Protein AF-A0A938EUT4-F1 (afdb_monomer)

Solvent-accessible surface 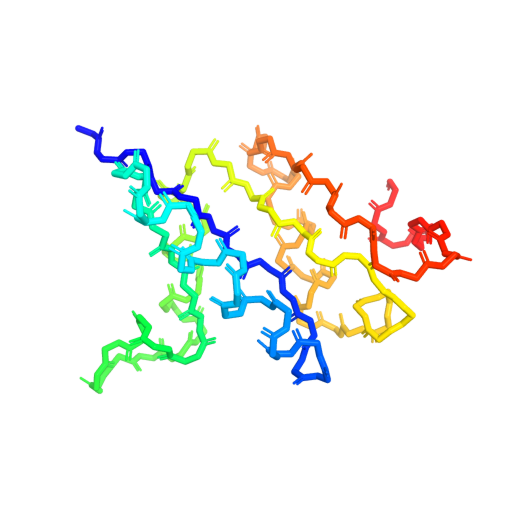area (backbone atoms only — not comparable to full-atom values): 5843 Å² total; per-residue (Å²): 134,77,64,27,33,28,54,43,54,24,84,92,46,44,71,58,53,52,51,51,44,54,56,39,43,76,70,76,37,50,66,45,40,84,70,80,69,55,58,92,92,57,59,69,71,56,49,53,50,54,47,57,73,63,27,63,31,36,39,32,47,36,31,74,60,23,64,71,28,70,64,40,41,51,51,50,52,46,32,56,74,70,68,37,51,73,46,77,47,71,80,43,103,63,77,79,35,84,78,73,105

Sequence (101 aa):
MTHQVFICYSTQDKAVAEEVCATLEKRHIECWIAPRDVLPGMEWAESIVDALDGCSVLVLVLSSSSNTSPQVIREVGRAASNGTPIIPLRIDDVSLSKSMD

Structure (mmCIF, N/CA/C/O backbone):
data_AF-A0A938EUT4-F1
#
_entry.id   AF-A0A938EUT4-F1
#
loop_
_atom_site.group_PDB
_atom_site.id
_atom_site.type_symbol
_atom_site.label_atom_id
_atom_site.label_alt_id
_atom_site.label_comp_id
_atom_site.label_asym_id
_atom_site.label_entity_id
_atom_site.label_seq_id
_atom_site.pdbx_PDB_ins_code
_atom_site.Cartn_x
_atom_site.Cartn_y
_atom_site.Cartn_z
_atom_site.occupancy
_atom_site.B_iso_or_equiv
_atom_site.auth_seq_id
_atom_site.auth_comp_id
_atom_site.auth_asym_id
_atom_site.auth_atom_id
_atom_site.pdbx_PDB_model_num
ATOM 1 N N . MET A 1 1 ? -14.310 10.155 9.649 1.00 41.25 1 MET A N 1
ATOM 2 C CA . MET A 1 1 ? -12.946 9.649 9.413 1.00 41.25 1 MET A CA 1
ATOM 3 C C . MET A 1 1 ? -13.123 8.354 8.652 1.00 41.25 1 MET A C 1
ATOM 5 O O . MET A 1 1 ? -13.519 7.351 9.238 1.00 41.25 1 MET A O 1
ATOM 9 N N . THR A 1 2 ? -13.046 8.433 7.332 1.00 51.22 2 THR A N 1
ATOM 10 C CA . THR A 1 2 ? -13.127 7.271 6.453 1.00 51.22 2 THR A CA 1
ATOM 11 C C . THR A 1 2 ? -11.829 6.490 6.613 1.00 51.22 2 THR A C 1
ATOM 13 O O . THR A 1 2 ? -10.744 7.033 6.433 1.00 51.22 2 THR A O 1
ATOM 16 N N . HIS A 1 3 ? -11.933 5.250 7.086 1.00 58.94 3 HIS A N 1
ATOM 17 C CA . HIS A 1 3 ? -10.772 4.400 7.325 1.00 58.94 3 HIS A CA 1
ATOM 18 C C . HIS A 1 3 ? -10.293 3.880 5.969 1.00 58.94 3 HIS A C 1
ATOM 20 O O . HIS A 1 3 ? -10.788 2.856 5.502 1.00 58.94 3 HIS A O 1
ATOM 26 N N . GLN A 1 4 ? -9.391 4.615 5.316 1.00 86.19 4 GLN A N 1
ATOM 27 C CA . GLN A 1 4 ? -8.822 4.183 4.042 1.00 86.19 4 GLN A CA 1
ATOM 28 C C . GLN A 1 4 ? -7.674 3.200 4.265 1.00 86.19 4 GLN A C 1
ATOM 30 O O . GLN A 1 4 ? -6.778 3.437 5.080 1.00 86.19 4 GLN A O 1
ATOM 35 N N . VAL A 1 5 ? -7.721 2.096 3.524 1.00 95.81 5 VAL A N 1
ATOM 36 C CA . VAL A 1 5 ? -6.632 1.130 3.378 1.00 95.81 5 VAL A CA 1
ATOM 37 C C . VAL A 1 5 ? -5.739 1.584 2.231 1.00 95.81 5 VAL A C 1
ATOM 39 O O . VAL A 1 5 ? -6.206 1.685 1.099 1.00 95.81 5 VAL A O 1
ATOM 42 N N . PHE A 1 6 ? -4.455 1.812 2.490 1.00 96.75 6 PHE A N 1
ATOM 43 C CA . PHE A 1 6 ? -3.482 2.054 1.427 1.00 96.75 6 PHE A CA 1
ATOM 44 C C . PHE A 1 6 ? -2.956 0.719 0.895 1.00 96.75 6 PHE A C 1
ATOM 46 O O . PHE A 1 6 ? -2.422 -0.081 1.666 1.00 96.75 6 PHE A O 1
ATOM 53 N N . ILE A 1 7 ? -3.080 0.464 -0.408 1.00 97.31 7 ILE A N 1
ATOM 54 C CA . ILE A 1 7 ? -2.568 -0.762 -1.035 1.00 97.31 7 ILE A CA 1
ATOM 55 C C . ILE A 1 7 ? -1.201 -0.472 -1.656 1.00 97.31 7 ILE A C 1
ATOM 57 O O . ILE A 1 7 ? -1.096 0.165 -2.703 1.00 97.31 7 ILE A O 1
ATOM 61 N N . CYS A 1 8 ? -0.152 -0.968 -1.004 1.00 96.88 8 CYS A N 1
ATOM 62 C CA . CYS A 1 8 ? 1.238 -0.846 -1.428 1.00 96.88 8 CYS A CA 1
ATOM 63 C C . CYS A 1 8 ? 1.668 -2.117 -2.169 1.00 96.88 8 CYS A C 1
ATOM 65 O O . CYS A 1 8 ? 1.600 -3.219 -1.621 1.00 96.88 8 CYS A O 1
ATOM 67 N N . TYR A 1 9 ? 2.098 -1.982 -3.422 1.00 97.06 9 TYR A N 1
ATOM 68 C CA . TYR A 1 9 ? 2.426 -3.119 -4.281 1.00 97.06 9 TYR A CA 1
ATOM 69 C C . TYR A 1 9 ? 3.479 -2.746 -5.334 1.00 97.06 9 TYR A C 1
ATOM 71 O O . TYR A 1 9 ? 3.671 -1.575 -5.663 1.00 97.06 9 TYR A O 1
ATOM 79 N N . SER A 1 10 ? 4.182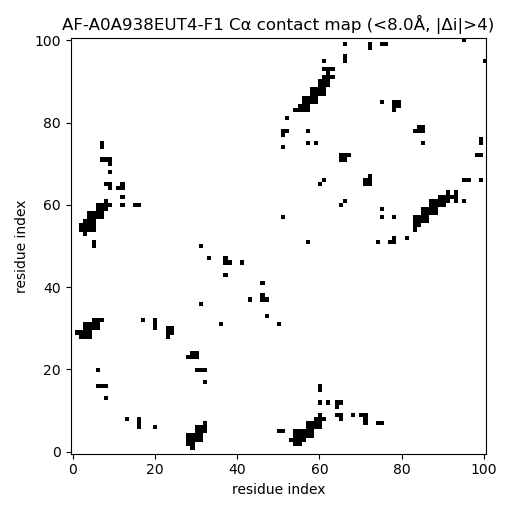 -3.743 -5.881 1.00 96.38 10 SER A N 1
ATOM 80 C CA . SER A 1 10 ? 5.033 -3.534 -7.060 1.00 96.38 10 SER A CA 1
ATOM 81 C C . SER A 1 10 ? 4.180 -3.516 -8.320 1.00 96.38 10 SER A C 1
ATOM 83 O O . SER A 1 10 ? 3.231 -4.280 -8.421 1.00 96.38 10 SER A O 1
ATOM 85 N N . THR A 1 11 ? 4.547 -2.751 -9.345 1.00 94.62 11 THR A N 1
ATOM 86 C CA . THR A 1 11 ? 3.796 -2.720 -10.617 1.00 94.62 11 THR A CA 1
ATOM 87 C C . THR A 1 11 ? 3.634 -4.099 -11.272 1.00 94.62 11 THR A C 1
ATOM 89 O O . THR A 1 11 ? 2.663 -4.319 -11.993 1.00 94.62 11 THR A O 1
ATOM 92 N N . GLN A 1 12 ? 4.545 -5.037 -10.992 1.00 96.06 12 GLN A N 1
ATOM 93 C CA . GLN A 1 12 ? 4.475 -6.436 -11.435 1.00 96.06 12 GLN A CA 1
ATOM 94 C C . GLN A 1 12 ? 3.330 -7.222 -10.772 1.00 96.06 12 GLN A C 1
ATOM 96 O O . GLN A 1 12 ? 2.785 -8.138 -11.378 1.00 96.06 12 GLN A O 1
ATOM 101 N N . ASP A 1 13 ? 2.907 -6.806 -9.579 1.00 96.25 13 ASP A N 1
ATOM 102 C CA . ASP A 1 13 ? 1.883 -7.461 -8.757 1.00 96.25 13 ASP A CA 1
ATOM 103 C C . ASP A 1 13 ? 0.516 -6.772 -8.875 1.00 96.25 13 ASP A C 1
ATOM 105 O O . ASP A 1 13 ? -0.386 -6.985 -8.062 1.00 96.25 13 ASP A O 1
ATOM 109 N N . LYS A 1 14 ? 0.347 -5.924 -9.898 1.00 96.00 14 LYS A N 1
ATOM 110 C CA . LYS A 1 14 ? -0.846 -5.093 -10.093 1.00 96.00 14 LYS A CA 1
ATOM 111 C C . LYS A 1 14 ? -2.147 -5.888 -10.078 1.00 96.00 14 LYS A C 1
ATOM 113 O O . LYS A 1 14 ? -3.097 -5.465 -9.432 1.00 96.00 14 LYS A O 1
ATOM 118 N N . ALA A 1 15 ? -2.182 -7.034 -10.753 1.00 96.50 15 ALA A N 1
ATOM 119 C CA . ALA A 1 15 ? -3.397 -7.841 -10.842 1.00 96.50 15 ALA A CA 1
ATOM 120 C C . ALA A 1 15 ? -3.872 -8.314 -9.456 1.00 96.50 15 ALA A C 1
ATOM 122 O O . ALA A 1 15 ? -5.058 -8.241 -9.145 1.00 96.50 15 ALA A O 1
ATOM 123 N N . VAL A 1 16 ? -2.933 -8.727 -8.598 1.00 96.81 16 VAL A N 1
ATOM 124 C CA . VAL A 1 16 ? -3.222 -9.119 -7.213 1.00 96.81 16 VAL A CA 1
ATOM 125 C C . VAL A 1 16 ? -3.691 -7.912 -6.406 1.00 96.81 16 VAL A C 1
ATOM 127 O O . VAL A 1 16 ? -4.686 -7.998 -5.693 1.00 96.81 16 VAL A O 1
ATOM 130 N N . ALA A 1 17 ? -3.000 -6.776 -6.517 1.00 97.25 17 ALA A N 1
ATOM 131 C CA . ALA A 1 17 ? -3.360 -5.563 -5.786 1.00 97.25 17 ALA A CA 1
ATOM 132 C C . ALA A 1 17 ? -4.777 -5.070 -6.135 1.00 97.25 17 ALA A C 1
ATOM 134 O O . ALA A 1 17 ? -5.541 -4.696 -5.244 1.00 97.25 17 ALA A O 1
ATOM 135 N N . GLU A 1 18 ? -5.161 -5.133 -7.413 1.00 96.62 18 GLU A N 1
ATOM 136 C CA . GLU A 1 18 ? -6.515 -4.815 -7.877 1.00 96.62 18 GLU A CA 1
ATOM 137 C C . GLU A 1 18 ? -7.562 -5.800 -7.325 1.00 96.62 18 GLU A C 1
ATOM 139 O O . GLU A 1 18 ? -8.646 -5.378 -6.916 1.00 96.62 18 GLU A O 1
ATOM 144 N N . GLU A 1 19 ? -7.247 -7.097 -7.244 1.00 97.12 19 GLU A N 1
ATOM 145 C CA . GLU A 1 19 ? -8.138 -8.102 -6.648 1.00 97.12 19 GLU A CA 1
ATOM 146 C C . GLU A 1 19 ? -8.336 -7.883 -5.140 1.00 97.12 19 GLU A C 1
ATOM 148 O O . GLU A 1 19 ? -9.463 -7.966 -4.637 1.00 97.12 19 GLU A O 1
ATOM 153 N N . VAL A 1 20 ? -7.262 -7.552 -4.420 1.00 96.44 20 VAL A N 1
ATOM 154 C CA . VAL A 1 20 ? -7.306 -7.183 -2.997 1.00 96.44 20 VAL A CA 1
ATOM 155 C C . VAL A 1 20 ? -8.193 -5.960 -2.802 1.00 96.44 20 VAL A C 1
ATOM 157 O O . VAL A 1 20 ? -9.112 -6.000 -1.983 1.00 96.44 20 VAL A O 1
ATOM 160 N N . CYS A 1 21 ? -7.969 -4.914 -3.600 1.00 96.50 21 CYS A N 1
ATOM 161 C CA . CYS A 1 21 ? -8.762 -3.691 -3.587 1.00 96.50 21 CYS A CA 1
ATOM 162 C C . CYS A 1 21 ? -10.250 -3.988 -3.779 1.00 96.50 21 CYS A C 1
ATOM 164 O O . CYS A 1 21 ? -11.076 -3.660 -2.927 1.00 96.50 21 CYS A O 1
ATOM 166 N N . ALA A 1 22 ? -10.592 -4.702 -4.854 1.00 96.62 22 ALA A N 1
ATOM 167 C CA . ALA A 1 22 ? -11.971 -5.056 -5.158 1.00 96.62 22 ALA A CA 1
ATOM 168 C C . ALA A 1 22 ? -12.606 -5.919 -4.055 1.00 96.62 22 ALA A C 1
ATOM 170 O O . ALA A 1 22 ? -13.798 -5.799 -3.772 1.00 96.62 22 ALA A O 1
ATOM 171 N N . THR A 1 23 ? -11.835 -6.806 -3.422 1.00 96.38 23 THR A N 1
ATOM 172 C CA . THR A 1 23 ? -12.320 -7.676 -2.342 1.00 96.38 23 THR A CA 1
ATOM 173 C C . THR A 1 23 ? -12.625 -6.897 -1.065 1.00 96.38 23 THR A C 1
ATOM 175 O O . THR A 1 23 ? -13.634 -7.170 -0.410 1.00 96.38 23 THR A O 1
ATOM 178 N N . LEU A 1 24 ? -11.782 -5.926 -0.714 1.00 95.06 24 LEU A N 1
ATOM 179 C CA . LEU A 1 24 ? -11.992 -5.042 0.432 1.00 95.06 24 LEU A CA 1
ATOM 180 C C . LEU A 1 24 ? -13.182 -4.101 0.196 1.00 95.06 24 LEU A C 1
ATOM 182 O O . LEU A 1 24 ? -14.074 -4.011 1.041 1.00 95.06 24 LEU A O 1
ATOM 186 N N . GLU A 1 25 ? -13.276 -3.495 -0.986 1.00 95.25 25 GLU A N 1
ATOM 187 C CA . GLU A 1 25 ? -14.368 -2.578 -1.339 1.00 95.25 25 GLU A CA 1
ATOM 188 C C . GLU A 1 25 ? -15.730 -3.279 -1.412 1.00 95.25 25 GLU A C 1
ATOM 190 O O . GLU A 1 25 ? -16.735 -2.729 -0.959 1.00 95.25 25 GLU A O 1
ATOM 195 N N . LYS A 1 26 ? -15.778 -4.542 -1.864 1.00 96.44 26 LYS A N 1
ATOM 196 C CA . LYS A 1 26 ? -16.986 -5.391 -1.776 1.00 96.44 26 LYS A CA 1
ATOM 197 C C . LYS A 1 26 ? -17.486 -5.584 -0.342 1.00 96.44 26 LYS A C 1
ATOM 199 O O . LYS A 1 26 ? -18.643 -5.944 -0.147 1.00 96.44 26 LYS A O 1
ATOM 204 N N . ARG A 1 27 ? -16.625 -5.379 0.656 1.00 94.50 27 ARG A N 1
ATOM 205 C CA . ARG A 1 27 ? -16.951 -5.435 2.088 1.00 94.50 27 ARG A CA 1
ATOM 206 C C . ARG A 1 27 ? -17.126 -4.044 2.702 1.00 94.50 27 ARG A C 1
ATOM 208 O O . ARG A 1 27 ? -17.122 -3.927 3.922 1.00 94.50 27 ARG A O 1
ATOM 215 N N . HIS A 1 28 ? -17.300 -3.014 1.871 1.00 93.12 28 HIS A N 1
ATOM 216 C CA . HIS A 1 28 ? -17.451 -1.613 2.272 1.00 93.12 28 HIS A CA 1
ATOM 217 C C . HIS A 1 28 ? -16.226 -1.032 2.997 1.00 93.12 28 HIS A C 1
ATOM 219 O O . HIS A 1 28 ? -16.363 -0.124 3.814 1.00 93.12 28 HIS A O 1
ATOM 225 N N . ILE A 1 29 ? -15.031 -1.549 2.700 1.00 93.94 29 ILE A N 1
ATOM 226 C CA . ILE A 1 29 ? -13.763 -0.992 3.176 1.00 93.94 29 ILE A CA 1
ATOM 227 C C . ILE A 1 29 ? -13.182 -0.127 2.058 1.00 93.94 29 ILE A C 1
ATOM 229 O O . ILE A 1 29 ? -12.897 -0.628 0.972 1.00 93.94 29 ILE A O 1
ATOM 233 N N . GLU A 1 30 ? -13.017 1.166 2.320 1.00 94.25 30 GLU A N 1
ATOM 234 C CA . GLU A 1 30 ? -12.454 2.100 1.345 1.00 94.25 30 GLU A CA 1
ATOM 235 C C . GLU A 1 30 ? -10.961 1.835 1.145 1.00 94.25 30 GLU A C 1
ATOM 237 O O . GLU A 1 30 ? -10.206 1.694 2.110 1.00 94.25 30 GLU A O 1
ATOM 242 N N . CYS A 1 31 ? -10.535 1.777 -0.114 1.00 95.25 31 CYS A N 1
ATOM 243 C CA . CYS A 1 31 ? -9.151 1.524 -0.485 1.00 95.25 31 CYS A CA 1
ATOM 244 C C . CYS A 1 31 ? -8.607 2.668 -1.331 1.00 95.25 31 CYS A C 1
ATOM 246 O O . CYS A 1 31 ? -9.327 3.246 -2.144 1.00 95.25 31 CYS A O 1
ATOM 248 N N . TRP A 1 32 ? -7.320 2.938 -1.162 1.00 95.31 32 TRP A N 1
ATOM 249 C CA . TRP A 1 32 ? -6.544 3.806 -2.028 1.00 95.31 32 TRP A CA 1
ATOM 250 C C . TRP A 1 32 ? -5.488 2.970 -2.755 1.00 95.31 32 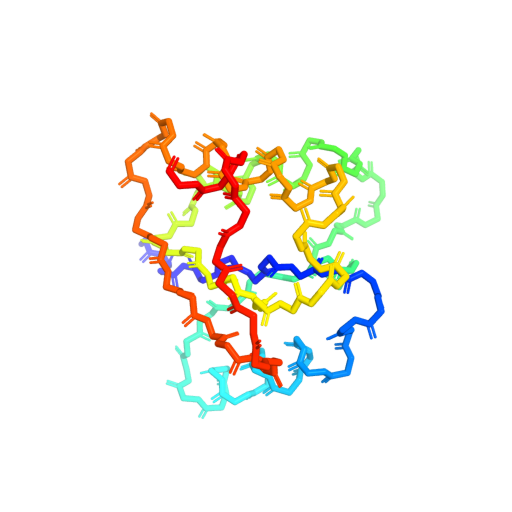TRP A C 1
ATOM 252 O O . TRP A 1 32 ? -4.708 2.252 -2.120 1.00 95.31 32 TRP A O 1
ATOM 262 N N . ILE A 1 33 ? -5.467 3.050 -4.086 1.00 94.69 33 ILE A N 1
ATOM 263 C CA . ILE A 1 33 ? -4.529 2.335 -4.951 1.00 94.69 33 ILE A CA 1
ATOM 264 C C . ILE A 1 33 ? -4.113 3.207 -6.148 1.00 94.69 33 ILE A C 1
ATOM 266 O O . ILE A 1 33 ? -4.934 3.694 -6.927 1.00 94.69 33 ILE A O 1
ATOM 270 N N . ALA A 1 34 ? -2.807 3.382 -6.349 1.00 90.69 34 ALA A N 1
ATOM 271 C CA . ALA A 1 34 ? -2.277 4.018 -7.557 1.00 90.69 34 ALA A CA 1
ATOM 272 C C . ALA A 1 34 ? -2.317 3.042 -8.751 1.00 90.69 34 ALA A C 1
ATOM 274 O O . ALA A 1 34 ? -2.108 1.845 -8.546 1.00 90.69 34 ALA A O 1
ATOM 275 N N . PRO A 1 35 ? -2.527 3.494 -10.008 1.00 88.94 35 PRO A N 1
ATOM 276 C CA . PRO A 1 35 ? -2.844 4.863 -10.446 1.00 88.94 35 PRO A CA 1
ATOM 277 C C . PRO A 1 35 ? -4.282 5.320 -10.175 1.00 88.94 35 PRO A C 1
ATOM 279 O O . PRO A 1 35 ? -4.563 6.496 -10.370 1.00 88.94 35 PRO A O 1
ATOM 282 N N . ARG A 1 36 ? -5.203 4.406 -9.837 1.00 91.00 36 ARG A N 1
ATOM 283 C CA . ARG A 1 36 ? -6.658 4.638 -9.883 1.00 91.00 36 ARG A CA 1
ATOM 284 C C . ARG A 1 36 ? -7.085 5.889 -9.118 1.00 91.00 36 ARG A C 1
ATOM 286 O O . ARG A 1 36 ? -7.891 6.658 -9.630 1.00 91.00 36 ARG A O 1
ATOM 293 N N . ASP A 1 37 ? -6.520 6.077 -7.931 1.00 88.25 37 ASP A N 1
ATOM 294 C CA . ASP A 1 37 ? -6.936 7.120 -6.992 1.00 88.25 37 ASP A CA 1
ATOM 295 C C . ASP A 1 37 ? -6.027 8.365 -7.025 1.00 88.25 37 ASP A C 1
ATOM 297 O O . ASP A 1 37 ? -6.157 9.266 -6.196 1.00 88.25 37 ASP A O 1
ATOM 301 N N . VAL A 1 38 ? -5.122 8.448 -8.010 1.00 86.00 38 VAL A N 1
ATOM 302 C CA . VAL A 1 38 ? -4.360 9.667 -8.308 1.00 86.00 38 VAL A CA 1
ATOM 303 C C . VAL A 1 38 ? -5.204 10.546 -9.233 1.00 86.00 38 VAL A C 1
ATOM 305 O O . VAL A 1 38 ? -5.437 10.207 -10.395 1.00 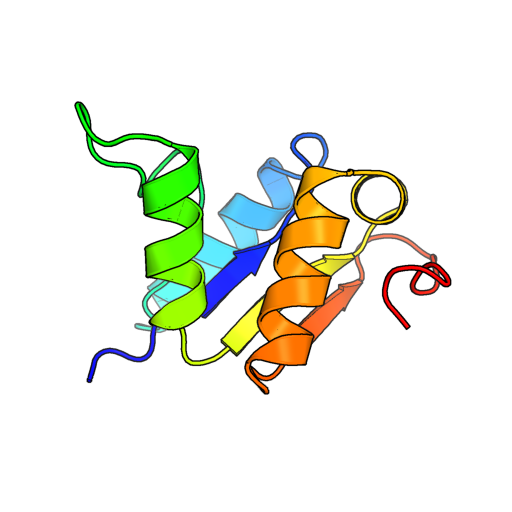86.00 38 VAL A O 1
ATOM 308 N N . LEU A 1 39 ? -5.687 11.681 -8.720 1.00 81.00 39 LEU A N 1
ATOM 309 C CA . LEU A 1 39 ? -6.559 12.577 -9.481 1.00 81.00 39 LEU A CA 1
ATOM 310 C C . LEU A 1 39 ? -5.810 13.251 -10.648 1.00 81.00 39 LEU A C 1
ATOM 312 O O . LEU A 1 39 ? -4.659 13.666 -10.488 1.00 81.00 39 LEU A O 1
ATOM 316 N N . PRO A 1 40 ? -6.457 13.438 -11.815 1.00 81.38 40 PRO A N 1
ATOM 317 C CA . PRO A 1 40 ? -5.864 14.181 -12.920 1.00 81.38 40 PRO A CA 1
ATOM 318 C C . PRO A 1 40 ? -5.465 15.600 -12.501 1.00 81.38 40 PRO A C 1
ATOM 320 O O . PRO A 1 40 ? -6.278 16.344 -11.956 1.00 81.38 40 PRO A O 1
ATOM 323 N N . GLY A 1 41 ? -4.222 15.983 -12.796 1.00 81.88 41 GLY A N 1
ATOM 324 C CA . GLY A 1 41 ? -3.683 17.301 -12.453 1.00 81.88 41 GLY A CA 1
ATOM 325 C C . GLY A 1 41 ? -3.070 17.405 -11.054 1.00 81.88 41 GLY A C 1
ATOM 326 O O . GLY A 1 41 ? -2.535 18.461 -10.734 1.00 81.88 41 GLY A O 1
ATOM 327 N N . MET A 1 42 ? -3.105 16.336 -10.251 1.00 78.38 42 MET A N 1
ATOM 328 C CA . MET A 1 42 ? -2.326 16.248 -9.015 1.00 78.38 42 MET A CA 1
ATOM 329 C C . MET A 1 42 ? -0.913 15.742 -9.296 1.00 78.38 42 MET A C 1
ATOM 331 O O . MET A 1 42 ? -0.701 14.894 -10.169 1.00 78.38 42 MET A O 1
ATOM 335 N N . GLU A 1 43 ? 0.049 16.209 -8.503 1.00 86.75 43 GLU A N 1
ATOM 336 C CA . GLU A 1 43 ? 1.383 15.626 -8.503 1.00 86.75 43 GLU A CA 1
ATOM 337 C C . GLU A 1 43 ? 1.330 14.209 -7.924 1.00 86.75 43 GLU A C 1
ATOM 339 O O . GLU A 1 43 ? 0.786 13.945 -6.846 1.00 86.75 43 GLU A O 1
ATOM 344 N N . TRP A 1 44 ? 1.903 13.267 -8.669 1.00 86.06 44 TRP A N 1
ATOM 345 C CA . TRP A 1 44 ? 1.822 11.842 -8.359 1.00 86.06 44 TRP A CA 1
ATOM 346 C C . TRP A 1 44 ? 2.458 11.508 -7.005 1.00 86.06 44 TRP A C 1
ATOM 348 O O . TRP A 1 44 ? 1.893 10.767 -6.201 1.00 86.06 44 TRP A O 1
ATOM 358 N N . ALA A 1 45 ? 3.640 12.074 -6.744 1.00 85.31 45 ALA A N 1
ATOM 359 C CA . ALA A 1 45 ? 4.371 11.840 -5.505 1.00 85.31 45 ALA A CA 1
ATOM 360 C C . ALA A 1 45 ? 3.647 12.428 -4.285 1.00 85.31 45 ALA A C 1
ATOM 362 O O . ALA A 1 45 ? 3.634 11.791 -3.236 1.00 85.31 45 ALA A O 1
ATOM 363 N N . GLU A 1 46 ? 3.036 13.605 -4.434 1.00 88.38 46 GLU A N 1
ATOM 364 C CA . GLU A 1 46 ? 2.250 14.261 -3.383 1.00 88.38 46 GLU A CA 1
ATOM 365 C C . GLU A 1 46 ? 0.990 13.451 -3.060 1.00 88.38 46 GLU A C 1
ATOM 367 O O . GLU A 1 46 ? 0.751 13.128 -1.904 1.00 88.38 46 GLU A O 1
ATOM 372 N N . SER A 1 47 ? 0.274 12.978 -4.084 1.00 89.00 47 SER A N 1
ATOM 373 C CA . SER A 1 47 ? -0.936 12.160 -3.903 1.00 89.00 47 SER A CA 1
ATOM 374 C C . SER A 1 47 ? -0.671 10.875 -3.110 1.00 89.00 47 SER A C 1
ATOM 376 O O . SER A 1 47 ? -1.458 10.503 -2.244 1.00 89.00 47 SER A O 1
ATOM 378 N N . ILE A 1 48 ? 0.451 10.197 -3.383 1.00 89.75 48 ILE A N 1
ATOM 379 C CA . ILE A 1 48 ? 0.868 9.005 -2.625 1.00 89.75 48 ILE A CA 1
ATOM 380 C C . ILE A 1 48 ? 1.149 9.362 -1.165 1.00 89.75 48 ILE A C 1
ATOM 382 O O . ILE A 1 48 ? 0.778 8.624 -0.255 1.00 89.75 48 ILE A O 1
ATOM 386 N N . VAL A 1 49 ? 1.845 10.477 -0.948 1.00 89.69 49 VAL A N 1
ATOM 387 C CA . VAL A 1 49 ? 2.234 10.951 0.379 1.00 89.69 49 VAL A CA 1
ATOM 388 C C . VAL A 1 49 ? 0.990 11.287 1.203 1.00 89.69 49 VAL A C 1
ATOM 390 O O . VAL A 1 49 ? 0.837 10.767 2.308 1.00 89.69 49 VAL A O 1
ATOM 393 N N . ASP A 1 50 ? 0.071 12.068 0.654 1.00 90.81 50 ASP A N 1
ATOM 394 C CA . ASP A 1 50 ? -1.154 12.458 1.348 1.00 90.81 50 ASP A CA 1
ATOM 395 C C . ASP A 1 50 ? -2.033 11.243 1.669 1.00 90.81 50 ASP A C 1
ATOM 397 O O . ASP A 1 50 ? -2.552 11.115 2.781 1.00 90.81 50 ASP A O 1
ATOM 401 N N . ALA A 1 51 ? -2.151 10.300 0.728 1.00 91.25 51 ALA A N 1
ATOM 402 C CA . ALA A 1 51 ? -2.895 9.064 0.944 1.00 91.25 51 ALA A CA 1
ATOM 403 C C . ALA A 1 51 ? -2.272 8.192 2.046 1.00 91.25 51 ALA A C 1
ATOM 405 O O . ALA A 1 51 ? -2.993 7.664 2.892 1.00 91.25 51 ALA A O 1
ATOM 406 N N . LEU A 1 52 ? -0.942 8.063 2.077 1.00 91.25 52 LEU A N 1
ATOM 407 C CA . LEU A 1 52 ? -0.231 7.330 3.130 1.00 91.25 52 LEU A CA 1
ATOM 408 C C . LEU A 1 52 ? -0.392 7.974 4.508 1.00 91.25 52 LEU A C 1
ATOM 410 O O . LEU A 1 52 ? -0.539 7.255 5.49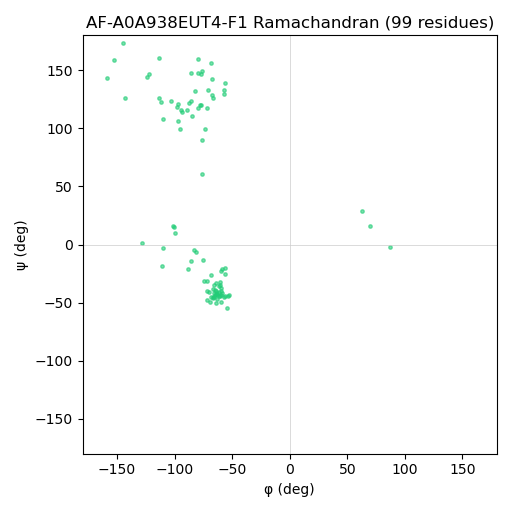4 1.00 91.25 52 LEU A O 1
ATOM 414 N N . ASP A 1 53 ? -0.362 9.304 4.587 1.00 90.19 53 ASP A N 1
ATOM 415 C CA . ASP A 1 53 ? -0.528 10.020 5.857 1.00 90.19 53 ASP A CA 1
ATOM 416 C C . ASP A 1 53 ? -1.967 9.954 6.375 1.00 90.19 53 ASP A C 1
ATOM 418 O O . ASP A 1 53 ? -2.190 9.954 7.585 1.00 90.19 53 ASP A O 1
ATOM 422 N N . GLY A 1 54 ? -2.944 9.895 5.467 1.00 90.25 54 GLY A N 1
ATOM 423 C CA . GLY A 1 54 ? -4.362 9.804 5.806 1.00 90.25 54 GLY A CA 1
ATOM 424 C C . GLY A 1 54 ? -4.879 8.382 6.047 1.00 90.25 54 GLY A C 1
ATOM 425 O O . GLY A 1 54 ? -5.986 8.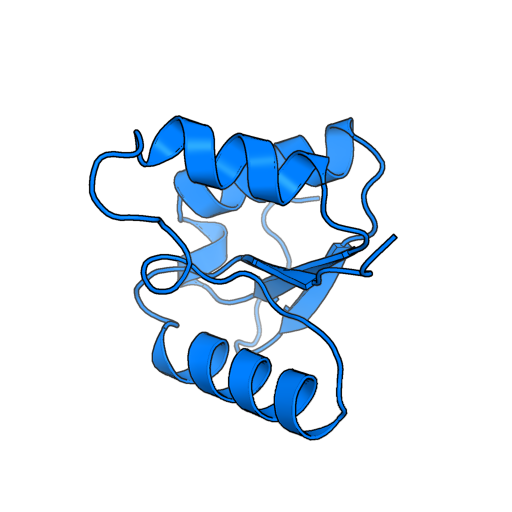224 6.569 1.00 90.25 54 GLY A O 1
ATOM 426 N N . CYS A 1 55 ? -4.131 7.343 5.662 1.00 93.56 55 CYS A N 1
ATOM 427 C CA . CYS A 1 55 ? -4.607 5.964 5.755 1.00 93.56 55 CYS A CA 1
ATOM 428 C C . CYS A 1 55 ? -4.564 5.413 7.189 1.00 93.56 55 CYS A C 1
ATOM 430 O O . CYS A 1 55 ? -3.720 5.768 8.009 1.00 93.56 55 CYS A O 1
ATOM 432 N N . SER A 1 56 ? -5.491 4.503 7.499 1.00 94.44 56 SER A N 1
ATOM 433 C CA . SER A 1 56 ? -5.545 3.835 8.810 1.00 94.44 56 SER A CA 1
ATOM 434 C C . SER A 1 56 ? -4.690 2.570 8.870 1.00 94.44 56 SER A C 1
ATOM 436 O O . SER A 1 56 ? -4.363 2.092 9.953 1.00 94.44 56 SER A O 1
ATOM 438 N N . VAL A 1 57 ? -4.375 1.993 7.712 1.00 95.62 57 VAL A N 1
ATOM 439 C CA . VAL A 1 57 ? -3.596 0.763 7.574 1.00 95.62 57 VAL A CA 1
ATOM 440 C C . VAL A 1 57 ? -2.996 0.704 6.174 1.00 95.62 57 VAL A C 1
ATOM 442 O O . VAL A 1 57 ? -3.646 1.082 5.196 1.00 95.62 57 VAL A O 1
ATOM 445 N N . LEU A 1 58 ? -1.775 0.188 6.083 1.00 97.06 58 LEU A N 1
ATOM 446 C CA . LEU A 1 58 ? -1.123 -0.150 4.827 1.00 97.06 58 LEU A CA 1
ATOM 447 C C . LEU A 1 58 ? -1.185 -1.665 4.623 1.00 97.06 58 LEU A C 1
ATOM 449 O O . LEU A 1 58 ? -0.706 -2.433 5.456 1.00 97.06 58 LEU A O 1
ATOM 453 N N . VAL A 1 59 ? -1.750 -2.105 3.503 1.00 97.56 59 VAL A N 1
ATOM 454 C CA . VAL A 1 59 ? -1.644 -3.491 3.038 1.00 97.56 59 VAL A CA 1
ATOM 455 C C . VAL A 1 59 ? -0.478 -3.570 2.066 1.00 97.56 59 VAL A C 1
ATOM 457 O O . VAL A 1 59 ? -0.511 -2.963 0.998 1.00 97.56 59 VAL A O 1
ATOM 460 N N . LEU A 1 60 ? 0.551 -4.322 2.442 1.00 97.69 60 LEU A N 1
ATOM 461 C CA . LEU A 1 60 ? 1.709 -4.585 1.598 1.00 97.69 60 LEU A CA 1
ATOM 462 C C . LEU A 1 60 ? 1.481 -5.889 0.838 1.00 97.69 60 LEU A C 1
ATOM 464 O O . LEU A 1 60 ? 1.474 -6.956 1.448 1.00 97.69 60 LEU A O 1
ATOM 468 N N . VAL A 1 61 ? 1.360 -5.827 -0.484 1.00 97.62 61 VAL A N 1
ATOM 469 C CA . VAL A 1 61 ? 1.444 -7.017 -1.337 1.00 97.62 61 VAL A CA 1
ATOM 470 C C . VAL A 1 61 ? 2.912 -7.437 -1.395 1.00 97.62 61 VAL A C 1
ATOM 472 O O . VAL A 1 61 ? 3.719 -6.821 -2.090 1.00 97.62 61 VAL A O 1
ATOM 475 N N . LEU A 1 62 ? 3.266 -8.442 -0.592 1.00 96.81 62 LEU A N 1
ATOM 476 C CA . LEU A 1 62 ? 4.634 -8.907 -0.399 1.00 96.81 62 LEU A CA 1
ATOM 477 C C . LEU A 1 62 ? 4.991 -9.993 -1.419 1.00 96.81 62 LEU A C 1
ATOM 479 O O . LEU A 1 62 ? 4.452 -11.103 -1.388 1.00 96.81 62 LEU A O 1
ATOM 483 N N . SER A 1 63 ? 5.958 -9.665 -2.266 1.00 96.00 63 SER A N 1
ATOM 484 C CA . SER A 1 63 ? 6.500 -10.490 -3.339 1.00 96.00 63 SER A CA 1
ATOM 485 C C . SER A 1 63 ? 8.001 -10.238 -3.512 1.00 96.00 63 SER A C 1
ATOM 487 O O . SER A 1 63 ? 8.597 -9.331 -2.918 1.00 96.00 63 SER A O 1
ATOM 489 N N . SER A 1 64 ? 8.640 -11.024 -4.373 1.00 94.44 64 SER A N 1
ATOM 490 C CA . SER A 1 64 ? 10.037 -10.794 -4.764 1.00 94.44 64 SER A CA 1
ATOM 491 C C . SER A 1 64 ? 10.221 -9.415 -5.423 1.00 94.44 64 SER A C 1
ATOM 493 O O . SER A 1 64 ? 11.219 -8.721 -5.200 1.00 94.44 64 SER A O 1
ATOM 495 N N . SER A 1 65 ? 9.233 -8.989 -6.213 1.00 94.19 65 SER A N 1
ATOM 496 C CA . SER A 1 65 ? 9.198 -7.702 -6.912 1.00 94.19 65 SER A CA 1
ATOM 497 C C . SER A 1 65 ? 8.915 -6.523 -5.988 1.00 94.19 65 SER A C 1
ATOM 499 O O . SER A 1 65 ? 9.410 -5.424 -6.245 1.00 94.19 65 SER A O 1
ATOM 501 N N . SER A 1 66 ? 8.143 -6.710 -4.918 1.00 94.38 66 SER A N 1
ATOM 502 C CA . SER A 1 66 ? 7.902 -5.662 -3.922 1.00 94.38 66 SER A CA 1
ATOM 503 C C . SER A 1 66 ? 9.150 -5.418 -3.069 1.00 94.38 66 SER A C 1
ATOM 505 O O . SER A 1 66 ? 9.524 -4.268 -2.857 1.00 94.38 66 SER A O 1
ATOM 507 N N . ASN A 1 67 ? 9.861 -6.485 -2.685 1.00 92.44 67 ASN A N 1
ATOM 508 C CA . ASN A 1 67 ? 11.093 -6.433 -1.887 1.00 92.44 67 ASN A CA 1
ATOM 509 C C . ASN A 1 67 ? 12.237 -5.637 -2.532 1.00 92.44 67 ASN A C 1
ATOM 511 O O . ASN A 1 67 ? 13.154 -5.200 -1.841 1.00 92.44 67 ASN A O 1
ATOM 515 N N . THR A 1 68 ? 12.214 -5.483 -3.855 1.00 92.38 68 THR A N 1
ATOM 516 C CA . THR A 1 68 ? 13.248 -4.770 -4.621 1.00 92.38 68 THR A CA 1
ATOM 517 C C . THR A 1 68 ? 12.757 -3.446 -5.201 1.00 92.38 68 THR A C 1
ATOM 519 O O . THR A 1 68 ? 13.544 -2.717 -5.803 1.00 92.38 68 THR A O 1
ATOM 522 N N . SER A 1 69 ? 11.478 -3.103 -5.013 1.00 94.75 69 SER A N 1
ATOM 523 C CA . SER A 1 69 ? 10.888 -1.879 -5.551 1.00 94.75 69 SER A CA 1
ATOM 524 C C . SER A 1 69 ? 11.259 -0.670 -4.681 1.00 94.75 69 SER A C 1
ATOM 526 O O . SER A 1 69 ? 10.829 -0.593 -3.527 1.00 94.75 69 SER A O 1
ATOM 528 N N . PRO A 1 70 ? 11.995 0.328 -5.215 1.00 92.88 70 PRO A N 1
ATOM 529 C CA . PRO A 1 70 ? 12.363 1.518 -4.447 1.00 92.88 70 PRO A CA 1
ATOM 530 C C . PRO A 1 70 ? 11.148 2.303 -3.950 1.00 92.88 70 PRO A C 1
ATOM 532 O O . PRO A 1 70 ? 11.192 2.913 -2.883 1.00 92.88 70 PRO A O 1
ATOM 535 N N . GLN A 1 71 ? 10.057 2.290 -4.719 1.00 91.75 71 GLN A N 1
ATOM 536 C CA . GLN A 1 71 ? 8.822 2.953 -4.330 1.00 91.75 71 GLN A CA 1
ATOM 537 C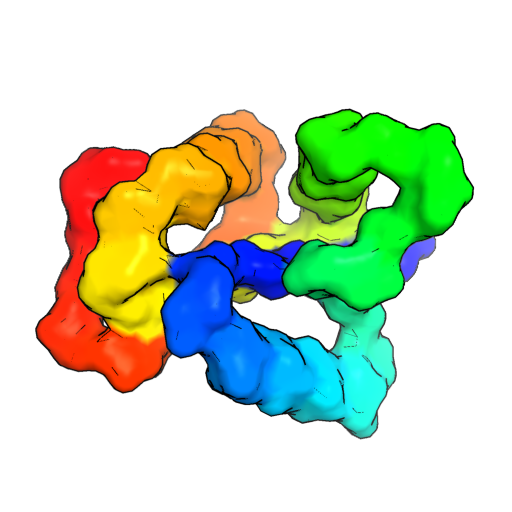 C . GLN A 1 71 ? 8.166 2.236 -3.146 1.00 91.75 71 GLN A C 1
ATOM 539 O O . GLN A 1 71 ? 7.912 2.889 -2.140 1.00 91.75 71 GLN A O 1
ATOM 544 N N . VAL A 1 72 ? 7.998 0.911 -3.216 1.00 95.00 72 VAL A N 1
ATOM 545 C CA . VAL A 1 72 ? 7.431 0.110 -2.114 1.00 95.00 72 VAL A CA 1
ATOM 546 C C . VAL A 1 72 ? 8.246 0.290 -0.835 1.00 95.00 72 VAL A C 1
ATOM 548 O O . VAL A 1 72 ? 7.681 0.540 0.224 1.00 95.00 72 VAL A O 1
ATOM 551 N N . ILE A 1 73 ? 9.578 0.239 -0.932 1.00 94.44 73 ILE A N 1
ATOM 552 C CA . ILE A 1 73 ? 10.471 0.437 0.219 1.00 94.44 73 ILE A CA 1
ATOM 553 C C . ILE A 1 73 ? 10.253 1.820 0.852 1.00 94.44 73 ILE A C 1
ATOM 555 O O . ILE A 1 73 ? 10.171 1.933 2.074 1.00 94.44 73 ILE A O 1
ATOM 559 N N . ARG A 1 74 ? 10.120 2.880 0.042 1.00 93.31 74 ARG A N 1
ATOM 560 C CA . ARG A 1 74 ? 9.839 4.233 0.551 1.00 93.31 74 ARG A CA 1
ATOM 561 C C . ARG A 1 74 ? 8.475 4.334 1.229 1.00 93.31 74 ARG A C 1
ATOM 563 O O . ARG A 1 74 ? 8.373 4.974 2.270 1.00 93.31 74 ARG A O 1
ATOM 570 N N . GLU A 1 75 ? 7.443 3.747 0.633 1.00 94.25 75 GLU A N 1
ATOM 571 C CA . GLU A 1 75 ? 6.073 3.786 1.156 1.00 94.25 75 GLU A CA 1
ATOM 572 C C . GLU A 1 75 ? 5.969 3.023 2.485 1.00 94.25 75 GLU A C 1
ATOM 574 O O . GLU A 1 75 ? 5.454 3.562 3.463 1.00 94.25 75 GLU A O 1
ATOM 579 N N . VAL A 1 76 ? 6.559 1.825 2.562 1.00 95.31 76 VAL A N 1
ATOM 580 C CA . VAL A 1 76 ? 6.644 1.021 3.792 1.00 95.31 76 VAL A CA 1
ATOM 581 C C . VAL A 1 76 ? 7.460 1.732 4.867 1.00 95.31 76 VAL A C 1
ATOM 583 O O . VAL A 1 76 ? 6.995 1.855 5.998 1.00 95.31 76 VAL A O 1
ATOM 586 N N . GLY A 1 77 ? 8.633 2.272 4.523 1.00 93.94 77 GLY A N 1
ATOM 587 C CA . GLY A 1 77 ? 9.455 3.021 5.477 1.00 93.94 77 GLY A CA 1
ATOM 588 C C . GLY A 1 77 ? 8.736 4.253 6.036 1.00 93.94 77 GLY A C 1
ATOM 589 O O . GLY A 1 77 ? 8.877 4.583 7.216 1.00 93.94 77 GLY A O 1
ATOM 590 N N . ARG A 1 78 ? 7.911 4.911 5.215 1.00 93.50 78 ARG A N 1
ATOM 591 C CA . ARG A 1 78 ? 7.093 6.045 5.647 1.00 93.50 78 ARG A CA 1
ATOM 592 C C . ARG A 1 78 ? 5.946 5.623 6.555 1.00 93.50 78 ARG A C 1
ATOM 594 O O . ARG A 1 78 ? 5.790 6.216 7.616 1.00 93.50 78 ARG A O 1
ATOM 601 N N . ALA A 1 79 ? 5.195 4.588 6.181 1.00 94.19 79 ALA A N 1
ATOM 602 C CA . ALA A 1 79 ? 4.136 4.033 7.021 1.00 94.19 79 ALA A CA 1
ATOM 603 C C . ALA A 1 79 ? 4.680 3.611 8.395 1.00 94.19 79 ALA A C 1
ATOM 605 O O . ALA A 1 79 ? 4.112 3.981 9.420 1.00 94.19 79 ALA A O 1
ATOM 606 N N . ALA A 1 80 ? 5.839 2.944 8.424 1.00 93.75 80 ALA A N 1
ATOM 607 C CA . ALA A 1 80 ? 6.526 2.588 9.662 1.00 93.75 80 ALA A CA 1
ATOM 608 C C . ALA A 1 80 ? 6.913 3.826 10.490 1.00 93.75 80 ALA A C 1
ATOM 610 O O . ALA A 1 80 ? 6.668 3.864 11.695 1.00 93.75 80 ALA A O 1
ATOM 611 N N . SER A 1 81 ? 7.454 4.867 9.849 1.00 92.88 81 SER A N 1
ATOM 612 C CA . SER A 1 81 ? 7.820 6.125 10.523 1.00 92.88 81 SER A CA 1
ATOM 613 C C . SER A 1 81 ? 6.610 6.864 11.108 1.00 92.88 81 SER A C 1
ATOM 615 O O . SER A 1 81 ? 6.723 7.489 12.160 1.00 92.88 81 SER A O 1
ATOM 617 N N . ASN A 1 82 ? 5.451 6.764 10.455 1.00 91.38 82 ASN A N 1
ATOM 618 C CA . ASN A 1 82 ? 4.195 7.359 10.911 1.00 91.38 82 ASN A CA 1
ATOM 619 C C . ASN A 1 82 ? 3.474 6.502 11.970 1.00 91.38 82 ASN A C 1
ATOM 621 O O . ASN A 1 82 ? 2.460 6.930 12.518 1.00 91.38 82 ASN A O 1
ATOM 625 N N . GLY A 1 83 ? 3.965 5.290 12.257 1.00 93.19 83 GLY A N 1
ATOM 626 C CA . GLY A 1 83 ? 3.282 4.330 13.125 1.00 93.19 83 GLY A CA 1
ATOM 627 C C . GLY A 1 83 ? 2.009 3.738 12.509 1.00 93.19 83 GLY A C 1
ATOM 628 O O . GLY A 1 83 ? 1.190 3.166 13.230 1.00 93.19 83 GLY A O 1
ATOM 629 N N . THR A 1 84 ? 1.829 3.867 11.192 1.00 94.81 84 THR A N 1
ATOM 630 C CA . THR A 1 84 ? 0.716 3.262 10.462 1.00 94.81 84 THR A CA 1
ATOM 631 C C . THR A 1 84 ? 0.865 1.738 10.505 1.00 94.81 84 THR A C 1
ATOM 633 O O . THR A 1 84 ? 1.911 1.223 10.104 1.00 94.81 84 THR A O 1
ATOM 636 N N . PRO A 1 85 ? -0.154 0.982 10.957 1.00 95.81 85 PRO A N 1
ATOM 637 C CA . PRO A 1 85 ? -0.110 -0.475 10.936 1.00 95.81 85 PRO A CA 1
ATOM 638 C C . PRO A 1 85 ? 0.125 -1.016 9.521 1.00 95.81 85 PRO A C 1
ATOM 640 O O . PRO A 1 85 ? -0.552 -0.608 8.577 1.00 95.81 85 PRO A O 1
ATOM 643 N N . ILE A 1 86 ? 1.058 -1.961 9.388 1.00 96.69 86 ILE A N 1
ATOM 644 C CA . ILE A 1 86 ? 1.401 -2.610 8.117 1.00 96.69 86 ILE A CA 1
ATOM 645 C C . ILE A 1 86 ? 0.965 -4.072 8.172 1.00 96.69 86 ILE A C 1
ATOM 647 O O . ILE A 1 86 ? 1.399 -4.824 9.044 1.00 96.69 86 ILE A O 1
ATOM 651 N N . ILE A 1 87 ? 0.116 -4.481 7.231 1.00 96.00 87 ILE A N 1
ATOM 652 C CA . ILE A 1 87 ? -0.351 -5.861 7.083 1.00 96.00 87 ILE A CA 1
ATOM 653 C C . ILE A 1 87 ? 0.275 -6.451 5.814 1.00 96.00 87 ILE A C 1
ATOM 655 O O . ILE A 1 87 ? -0.124 -6.072 4.709 1.00 96.00 87 ILE A O 1
ATOM 659 N N . PRO A 1 88 ? 1.239 -7.380 5.932 1.00 95.31 88 PRO A N 1
ATOM 660 C CA . PRO A 1 88 ? 1.805 -8.050 4.772 1.00 95.31 88 PRO A CA 1
ATOM 661 C C . PRO A 1 88 ? 0.848 -9.130 4.248 1.00 95.31 88 PRO A C 1
ATOM 663 O O . PRO A 1 88 ? 0.540 -10.104 4.935 1.00 95.31 88 PRO A O 1
ATOM 666 N N . LEU A 1 89 ? 0.420 -8.986 2.997 1.00 95.75 89 LEU A N 1
ATOM 667 C CA . LEU A 1 89 ? -0.213 -10.032 2.202 1.00 95.75 89 LEU A CA 1
ATOM 668 C C . LEU A 1 89 ? 0.859 -10.712 1.351 1.00 95.75 89 LEU A C 1
ATOM 670 O O . LEU A 1 89 ? 1.258 -10.207 0.305 1.00 95.75 89 LEU A O 1
ATOM 674 N N . ARG A 1 90 ? 1.335 -11.863 1.813 1.00 94.56 90 ARG A N 1
ATOM 675 C CA . ARG A 1 90 ? 2.382 -12.629 1.136 1.00 94.56 90 ARG A CA 1
ATOM 676 C C . ARG A 1 90 ? 1.812 -13.404 -0.053 1.00 94.56 90 ARG A C 1
ATOM 678 O O . ARG A 1 90 ? 0.947 -14.254 0.144 1.00 94.56 90 ARG A O 1
ATOM 685 N N . ILE A 1 91 ? 2.318 -13.122 -1.255 1.00 94.88 91 ILE A N 1
ATOM 686 C CA . ILE A 1 91 ? 1.937 -13.822 -2.498 1.00 94.88 91 ILE A CA 1
ATOM 687 C C . ILE A 1 91 ? 3.045 -14.700 -3.081 1.00 94.88 91 ILE A C 1
ATOM 689 O O . ILE A 1 91 ? 2.744 -15.632 -3.820 1.00 94.88 91 ILE A O 1
ATOM 693 N N . ASP A 1 92 ? 4.291 -14.466 -2.668 1.00 90.88 92 ASP A N 1
ATOM 694 C CA . ASP A 1 92 ? 5.431 -15.339 -2.951 1.00 90.88 92 ASP A CA 1
ATOM 695 C C . ASP A 1 92 ? 5.965 -15.979 -1.665 1.00 90.88 92 ASP A C 1
ATOM 697 O O . ASP A 1 92 ? 5.801 -15.451 -0.563 1.00 90.88 92 ASP A O 1
ATOM 701 N N . ASP A 1 93 ? 6.713 -17.076 -1.789 1.00 90.44 93 ASP A N 1
ATOM 702 C CA . ASP A 1 93 ? 7.467 -17.647 -0.671 1.00 90.44 93 ASP A CA 1
ATOM 703 C C . ASP A 1 93 ? 8.745 -16.833 -0.364 1.00 90.44 93 ASP A C 1
ATOM 705 O O . ASP A 1 93 ? 9.866 -17.326 -0.455 1.00 90.44 93 ASP A O 1
ATOM 709 N N . VAL A 1 94 ? 8.574 -15.554 -0.008 1.00 88.88 94 VAL A N 1
ATOM 710 C CA . VAL A 1 94 ? 9.656 -14.636 0.376 1.00 88.88 94 VAL A CA 1
ATOM 711 C C . VAL A 1 94 ? 9.446 -14.021 1.755 1.00 88.88 94 VAL A C 1
ATOM 713 O O . VAL A 1 94 ? 8.331 -13.691 2.162 1.00 88.88 94 VAL A O 1
ATOM 716 N N . SER A 1 95 ? 10.548 -13.830 2.475 1.00 86.19 95 SER A N 1
ATOM 717 C CA . SER A 1 95 ? 10.574 -12.998 3.682 1.00 86.19 95 SER A CA 1
ATOM 718 C C . SER A 1 95 ? 10.660 -11.517 3.315 1.00 86.19 95 SER A C 1
ATOM 720 O O . SER A 1 95 ? 11.089 -11.174 2.209 1.00 86.19 95 SER A O 1
ATOM 722 N N . LEU A 1 96 ? 10.284 -10.640 4.249 1.00 83.44 96 LEU A N 1
ATOM 723 C CA . LEU A 1 96 ? 10.558 -9.209 4.128 1.00 83.44 96 LEU A CA 1
ATOM 724 C C . LEU A 1 96 ? 12.063 -8.985 3.944 1.00 83.44 96 LEU A C 1
ATOM 726 O O . LEU A 1 96 ? 12.898 -9.673 4.536 1.00 83.44 96 LEU A O 1
ATOM 730 N N . SER A 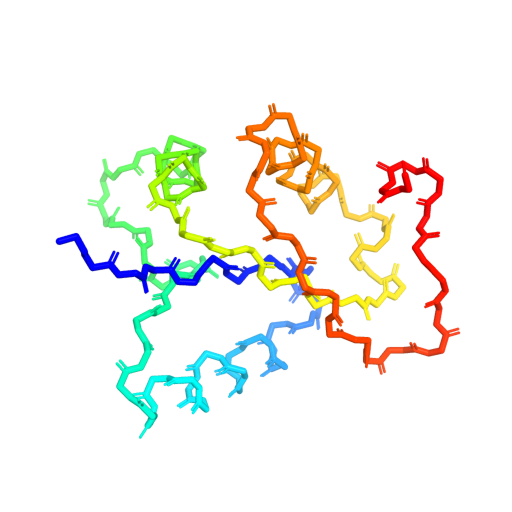1 97 ? 12.414 -8.057 3.059 1.00 81.50 97 SER A N 1
ATOM 731 C CA . SER A 1 97 ? 13.804 -7.642 2.904 1.00 81.50 97 SER A CA 1
ATOM 732 C C . SER A 1 97 ? 14.280 -6.883 4.146 1.00 81.50 97 SER A C 1
ATOM 734 O O . SER A 1 97 ? 13.491 -6.237 4.825 1.00 81.50 97 SER A O 1
ATOM 736 N N . LYS A 1 98 ? 15.598 -6.853 4.389 1.00 77.69 98 LYS A N 1
ATOM 737 C CA . LYS A 1 98 ? 16.198 -6.060 5.484 1.00 77.69 98 LYS A CA 1
ATOM 738 C C . LYS A 1 98 ? 15.865 -4.564 5.430 1.00 77.69 98 LYS A C 1
ATOM 740 O O . LYS A 1 98 ? 16.052 -3.867 6.415 1.00 77.69 98 LYS A O 1
ATOM 745 N N . SER A 1 99 ? 15.464 -4.055 4.267 1.00 75.62 99 SER A N 1
ATOM 746 C CA . SER A 1 99 ? 15.055 -2.659 4.083 1.00 75.62 99 SER A CA 1
ATOM 747 C C . SER A 1 99 ? 13.594 -2.408 4.473 1.00 75.62 99 SER A C 1
ATOM 749 O O . SER A 1 99 ? 13.148 -1.267 4.411 1.00 75.62 99 SER A O 1
ATOM 751 N N . MET A 1 100 ? 12.858 -3.465 4.822 1.00 72.94 100 MET A N 1
ATOM 752 C CA . MET A 1 100 ? 11.435 -3.464 5.169 1.00 72.94 100 MET A CA 1
ATOM 753 C C . MET A 1 100 ? 11.152 -4.157 6.519 1.00 72.94 100 MET A C 1
ATOM 755 O O . MET A 1 100 ? 9.983 -4.262 6.883 1.00 72.94 100 MET A O 1
ATOM 759 N N . A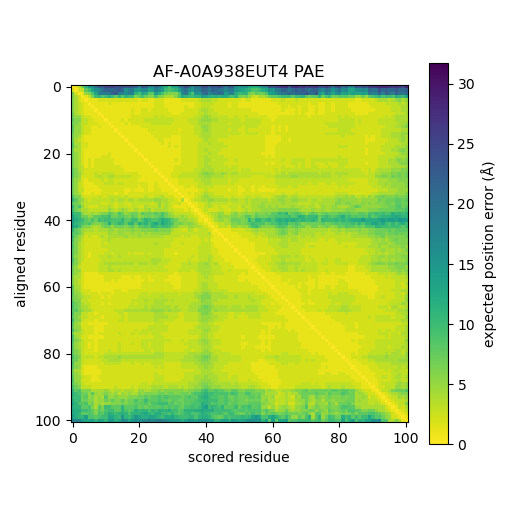SP A 1 101 ? 12.197 -4.635 7.209 1.00 64.88 101 ASP A N 1
ATOM 760 C CA . ASP A 1 101 ? 12.175 -5.230 8.561 1.00 64.88 101 ASP A CA 1
ATOM 761 C C . ASP A 1 101 ? 12.392 -4.168 9.654 1.00 64.88 101 ASP A C 1
ATOM 763 O O . ASP A 1 101 ? 13.145 -3.195 9.398 1.00 64.88 101 ASP A O 1
#

pLDDT: mean 90.79, std 9.22, range [41.25, 97.69]

Foldseek 3Di:
DQAEEEEQEFPVCVVVSVVVCVVCVVVVRHYDDPPVNVDPPDDPVVSLVVSLLPHQAYEYADDPRLLPDPVSLVSLVVCVVSVRHYHYDYPDPDDRHPSND

Secondary structure (DSSP, 8-state):
---PEEEE--GGGHHHHHHHHHHHHTTT--EE-TTTTS-TTS-HHHHHHHHHHH-SEEEEEESTTTTT-HHHHHHHHHHHHTT--EEEEE-SS-PPPTTT-

Nearest PDB structures (foldseek):
  4w8g-assembly1_A  TM=9.013E-01  e=5.404E-05  Hydra vulgaris
  7jlx-assembly1_D  TM=8.515E-01  e=9.173E-05  Nicotiana benthamiana
  7xoz-assembly1_A  TM=8.557E-01  e=1.364E-04  Arabidopsis thaliana
  4c7m-assembly2_B  TM=6.154E-01  e=8.692E-04  Brucella melitensis
  4lzp-assembly1_B  TM=6.119E-01  e=1.799E-03  Brucella melitensis ATCC 23457

Mean predicted aligned error: 3.81 Å

Radius of gyration: 12.69 Å; Cα contacts (8 Å, |Δi|>4): 154; chains: 1; bounding box: 34×35×26 Å